Protein AF-A0A1C7PB74-F1 (afdb_monomer)

Mean predicted aligned error: 9.11 Å

Sequence (75 aa):
MFRRISQYITEIKSELKKCSWPWESDPKVRGFRKYRELSGSTIVVLIAMVLLGAYVSLFDLILAAIVNGTITGLS

Radius of gyration: 25.11 Å; Cα contacts (8 Å, |Δi|>4): 13; chains: 1; bounding box: 54×27×67 Å

Secondary structure (DSSP, 8-state):
-HHHHHHHHHHHHHHHTTS--TTTT-TT--SGGGGHHHHHHHHHHHHHHHHHHHHHHHHHHHHHHHHHHHHHHT-

Foldseek 3Di:
DVVVVVVVVVVVVVVVVVDPDQLNPDPPDDDPVSCVRVVVVVVVVVVVVVVVVVVVVVVVVVVVVVVVCVVVVVD

Structure (mmCIF, N/CA/C/O backbone):
data_AF-A0A1C7PB74-F1
#
_entry.id   AF-A0A1C7PB74-F1
#
loop_
_atom_site.group_PDB
_atom_site.id
_atom_site.type_symbol
_atom_site.label_atom_id
_atom_site.label_alt_id
_atom_site.label_comp_id
_atom_site.label_asym_id
_atom_site.label_entity_id
_atom_site.label_seq_id
_atom_site.pdbx_PDB_ins_code
_atom_site.Cartn_x
_atom_site.Cartn_y
_atom_site.Cartn_z
_atom_site.occupancy
_atom_site.B_iso_or_equiv
_atom_site.auth_seq_id
_atom_site.auth_comp_id
_atom_site.auth_asym_id
_atom_site.auth_atom_id
_atom_site.pdbx_PDB_model_num
ATOM 1 N N . MET A 1 1 ? 3.224 12.983 34.986 1.00 65.44 1 MET A N 1
ATOM 2 C CA . MET A 1 1 ? 3.209 12.860 33.507 1.00 65.44 1 MET A CA 1
ATOM 3 C C . MET A 1 1 ? 2.447 11.626 33.021 1.00 65.44 1 MET A C 1
ATOM 5 O O . MET A 1 1 ? 1.479 11.802 32.293 1.00 65.44 1 MET A O 1
ATOM 9 N N . PHE A 1 2 ? 2.781 10.413 33.486 1.00 75.56 2 PHE A N 1
ATOM 10 C CA . PHE A 1 2 ? 2.118 9.153 33.087 1.00 75.56 2 PHE A CA 1
ATOM 11 C C . PHE A 1 2 ? 0.581 9.146 33.177 1.00 75.56 2 PHE A C 1
ATOM 13 O O . PHE A 1 2 ? -0.088 8.646 32.278 1.00 75.56 2 PHE A O 1
ATOM 20 N N . ARG A 1 3 ? 0.004 9.758 34.219 1.00 82.12 3 ARG A N 1
ATOM 21 C CA . ARG A 1 3 ? -1.456 9.806 34.417 1.00 82.12 3 ARG A CA 1
ATOM 22 C C . ARG A 1 3 ? -2.201 10.576 33.315 1.00 82.12 3 ARG A C 1
ATOM 24 O O . ARG A 1 3 ? -3.263 10.137 32.897 1.00 82.12 3 ARG A O 1
ATOM 31 N N . ARG A 1 4 ? -1.618 11.667 32.798 1.00 84.38 4 ARG A N 1
ATOM 32 C CA . ARG A 1 4 ? -2.205 12.454 31.694 1.00 84.38 4 ARG A CA 1
ATOM 33 C C . ARG A 1 4 ? -2.144 11.699 30.366 1.00 84.38 4 ARG A C 1
ATOM 35 O O . ARG A 1 4 ? -3.113 11.697 29.623 1.00 84.38 4 ARG A O 1
ATOM 42 N N . ILE A 1 5 ? -1.033 11.007 30.106 1.00 88.81 5 ILE A N 1
ATOM 43 C CA . ILE A 1 5 ? -0.868 10.163 28.911 1.00 88.81 5 ILE A CA 1
ATOM 44 C C . ILE A 1 5 ? -1.881 9.011 28.929 1.00 88.81 5 ILE A C 1
ATOM 46 O O . ILE A 1 5 ? -2.524 8.733 27.923 1.00 88.81 5 ILE A O 1
ATOM 50 N N . SER A 1 6 ? -2.076 8.371 30.085 1.00 87.31 6 SER A N 1
ATOM 51 C CA . SER A 1 6 ? -3.063 7.298 30.236 1.00 87.31 6 SER A CA 1
ATOM 52 C C . SER A 1 6 ? -4.501 7.782 30.007 1.00 87.31 6 SER A C 1
ATOM 54 O O . SER A 1 6 ? -5.261 7.099 29.319 1.00 87.31 6 SER A O 1
ATOM 56 N N . GLN A 1 7 ? -4.863 8.964 30.517 1.00 91.06 7 GLN A N 1
ATOM 57 C CA . GLN A 1 7 ? -6.171 9.581 30.258 1.00 91.06 7 GLN A CA 1
ATOM 58 C C . GLN A 1 7 ? -6.366 9.875 28.767 1.00 91.06 7 GLN A C 1
ATOM 60 O O . GLN A 1 7 ? -7.361 9.448 28.190 1.00 91.06 7 GLN A O 1
ATOM 65 N N . TYR A 1 8 ? -5.367 10.473 28.119 1.00 89.44 8 TYR A N 1
ATOM 66 C CA . TYR A 1 8 ? -5.412 10.789 26.692 1.00 89.44 8 TYR A CA 1
ATOM 67 C C . TYR A 1 8 ? -5.542 9.541 25.799 1.00 89.44 8 TYR A C 1
ATOM 69 O O . TYR A 1 8 ? -6.363 9.501 24.888 1.00 89.44 8 TYR A O 1
ATOM 77 N N . ILE A 1 9 ? -4.800 8.465 26.091 1.00 92.31 9 ILE A N 1
ATOM 78 C CA . ILE A 1 9 ? -4.941 7.184 25.372 1.00 92.31 9 ILE A CA 1
ATOM 79 C C . ILE A 1 9 ? -6.341 6.586 25.577 1.00 92.31 9 ILE A C 1
ATOM 81 O O . ILE A 1 9 ? -6.885 5.952 24.673 1.00 92.31 9 ILE A O 1
ATOM 85 N N . THR A 1 10 ? -6.926 6.766 26.762 1.00 92.00 10 THR A N 1
ATOM 86 C CA . THR A 1 10 ? -8.277 6.274 27.067 1.00 92.00 10 THR A CA 1
ATOM 87 C C . THR A 1 10 ? -9.330 7.034 26.263 1.00 92.00 10 THR A C 1
ATOM 89 O O . THR A 1 10 ? -10.214 6.407 25.681 1.00 92.00 10 THR A O 1
ATOM 92 N N . GLU A 1 11 ? -9.191 8.355 26.150 1.00 93.00 11 GLU A N 1
ATOM 93 C CA . GLU A 1 11 ? -10.036 9.191 25.292 1.00 93.00 11 GLU A CA 1
ATOM 94 C C . GLU A 1 11 ? -9.898 8.793 23.819 1.00 93.00 11 GLU A C 1
ATOM 96 O O . GLU A 1 11 ? -10.905 8.502 23.175 1.00 93.00 11 GLU A O 1
ATOM 101 N N . ILE A 1 12 ? -8.670 8.643 23.309 1.00 93.50 12 ILE A N 1
ATOM 102 C CA . ILE A 1 12 ? -8.413 8.187 21.933 1.00 93.50 12 ILE A CA 1
ATOM 103 C C . ILE A 1 12 ? -9.092 6.844 21.663 1.00 93.50 12 ILE A C 1
ATOM 105 O O . ILE A 1 12 ? -9.771 6.687 20.652 1.00 93.50 12 ILE A O 1
ATOM 109 N N . LYS A 1 13 ? -8.954 5.870 22.569 1.00 89.12 13 LYS A N 1
ATOM 110 C CA . LYS A 1 13 ? -9.621 4.568 22.427 1.00 89.12 13 LYS A CA 1
ATOM 111 C C . LYS A 1 13 ? -11.142 4.702 22.410 1.00 89.12 13 LYS A C 1
ATOM 113 O O . LYS A 1 13 ? -11.802 3.967 21.677 1.00 89.12 13 LYS A O 1
ATOM 118 N N . SER A 1 14 ? -11.694 5.611 23.212 1.00 89.75 14 SER A N 1
ATOM 119 C CA . SER A 1 14 ? -13.136 5.854 23.254 1.00 89.75 14 SER A CA 1
ATOM 120 C C . SER A 1 14 ? -13.659 6.470 21.953 1.00 89.75 14 SER A C 1
ATOM 122 O O . SER A 1 14 ? -14.720 6.063 21.488 1.00 89.75 14 SER A O 1
ATOM 124 N N . GLU A 1 15 ? -12.894 7.364 21.322 1.00 90.88 15 GLU A N 1
ATOM 125 C CA . GLU A 1 15 ? -13.230 7.958 20.023 1.00 90.88 15 GLU A CA 1
ATOM 126 C C . GLU A 1 15 ? -13.037 6.968 18.868 1.00 90.88 15 GLU A C 1
ATOM 128 O O . GLU A 1 15 ? -13.921 6.828 18.026 1.00 90.88 15 GLU A O 1
ATOM 133 N N . LEU A 1 16 ? -11.950 6.184 18.867 1.00 88.62 16 LEU A N 1
ATOM 134 C CA . LEU A 1 16 ? -11.709 5.137 17.860 1.00 88.62 16 LEU A CA 1
ATOM 135 C C . LEU A 1 16 ? -12.830 4.094 17.802 1.00 88.62 16 LEU A C 1
ATOM 137 O O . LEU A 1 16 ? -13.074 3.506 16.750 1.00 88.62 16 LEU A O 1
ATOM 141 N N . LYS A 1 17 ? -13.509 3.852 18.928 1.00 83.69 17 LYS A N 1
ATOM 142 C CA . LYS A 1 17 ? -14.648 2.932 19.001 1.00 83.69 17 LYS A CA 1
ATOM 143 C C . LYS A 1 17 ? -15.905 3.491 18.321 1.00 83.69 17 LYS A C 1
ATOM 145 O O . LYS A 1 17 ? -16.789 2.717 17.971 1.00 83.69 17 LYS A O 1
ATOM 150 N N . LYS A 1 18 ? -16.002 4.814 18.149 1.00 85.12 18 LYS A N 1
ATOM 151 C CA . LYS A 1 18 ? -17.114 5.470 17.442 1.00 85.12 18 LYS A CA 1
ATOM 152 C C . LYS A 1 18 ? -16.918 5.471 15.926 1.00 85.12 18 LYS A C 1
ATOM 154 O O . LYS A 1 18 ? -17.882 5.669 15.192 1.00 85.12 18 LYS A O 1
ATOM 159 N N . CYS A 1 19 ? -15.691 5.271 15.448 1.00 83.56 19 CYS A N 1
ATOM 160 C CA . CYS A 1 19 ? -15.412 5.174 14.022 1.00 83.56 19 CYS A CA 1
ATOM 161 C C . CYS A 1 19 ? -16.125 3.959 13.414 1.00 83.56 19 CYS A C 1
ATOM 163 O O . CYS A 1 19 ? -16.103 2.862 13.968 1.00 83.56 19 CYS A O 1
ATOM 165 N N . SER A 1 20 ? -16.734 4.152 12.245 1.00 78.75 20 SER A N 1
ATOM 166 C 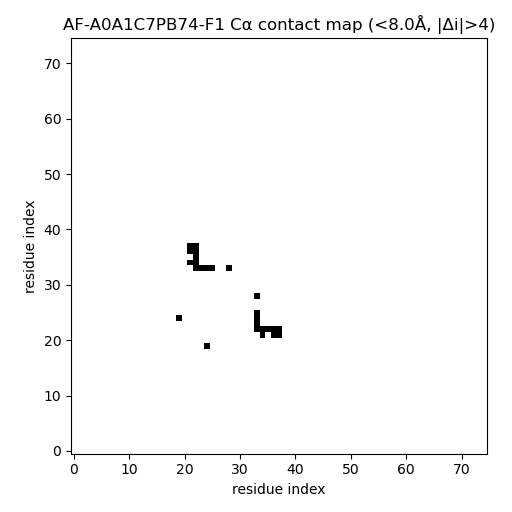CA . SER A 1 20 ? -17.314 3.059 11.463 1.00 78.75 20 SER A CA 1
ATOM 167 C C . SER A 1 20 ? -16.207 2.380 10.667 1.00 78.75 20 SER A C 1
ATOM 169 O O . SER A 1 20 ? -15.858 2.821 9.573 1.00 78.75 20 SER A O 1
ATOM 171 N N . TRP A 1 21 ? -15.597 1.347 11.244 1.00 83.25 21 TRP A N 1
ATOM 172 C CA . TRP A 1 21 ? -14.526 0.633 10.565 1.00 83.25 21 TRP A CA 1
ATOM 173 C C . TRP A 1 21 ? -15.072 -0.212 9.405 1.00 83.25 21 TRP A C 1
ATOM 175 O O . TRP A 1 21 ? -16.087 -0.885 9.570 1.00 83.25 21 TRP A O 1
ATOM 185 N N . PRO A 1 22 ? -14.376 -0.267 8.259 1.00 73.44 22 PRO A N 1
ATOM 186 C CA . PRO A 1 22 ? -14.802 -1.004 7.059 1.00 73.44 22 PRO A CA 1
ATOM 187 C C . PRO A 1 22 ? -14.784 -2.532 7.215 1.00 73.44 22 PRO A C 1
ATOM 189 O O . PRO A 1 22 ? -15.135 -3.259 6.296 1.00 73.44 22 PRO A O 1
ATOM 192 N N . TRP A 1 23 ? -14.335 -3.046 8.361 1.00 75.12 23 TRP A N 1
ATOM 193 C CA . TRP A 1 23 ? -14.560 -4.437 8.737 1.00 75.12 23 TRP A CA 1
ATOM 194 C C . TRP A 1 23 ? -15.820 -4.579 9.600 1.00 75.12 23 TRP A C 1
ATOM 196 O O . TRP A 1 23 ? -16.445 -5.622 9.599 1.00 75.12 23 TRP A O 1
ATOM 206 N N . GLU A 1 24 ? -16.254 -3.571 10.354 1.00 69.06 24 GLU A N 1
ATOM 207 C CA . GLU A 1 24 ? -17.420 -3.652 11.250 1.00 69.06 24 GLU A CA 1
ATOM 208 C C . GLU A 1 24 ? -18.783 -3.747 10.536 1.00 69.06 24 GLU A C 1
ATOM 210 O O . GLU A 1 24 ? -19.795 -3.911 11.215 1.00 69.06 24 GLU A O 1
ATOM 215 N N . SER A 1 25 ? -18.812 -3.673 9.202 1.00 62.31 25 SER A N 1
ATOM 216 C CA . SER A 1 25 ? -20.000 -3.461 8.366 1.00 62.31 25 SER A CA 1
ATOM 217 C C . SER A 1 25 ? -21.091 -4.530 8.507 1.00 62.31 25 SER A C 1
ATOM 219 O O . SER A 1 25 ? -22.258 -4.227 8.264 1.00 62.31 25 SER A O 1
ATOM 221 N N . ASP A 1 26 ? -20.757 -5.755 8.930 1.00 67.94 26 ASP A N 1
ATOM 222 C CA . ASP A 1 26 ? -21.690 -6.881 8.852 1.00 67.94 26 ASP A CA 1
ATOM 223 C C . ASP A 1 26 ? -21.796 -7.688 10.172 1.00 67.94 26 ASP A C 1
ATOM 225 O O . ASP A 1 26 ? -21.000 -8.599 10.428 1.00 67.94 26 ASP A O 1
ATOM 229 N N . PRO A 1 27 ? -22.796 -7.411 11.041 1.00 66.25 27 PRO A N 1
ATOM 230 C CA . PRO A 1 27 ? -22.949 -8.076 12.344 1.00 66.25 27 PRO A CA 1
ATOM 231 C C . PRO A 1 27 ? -23.316 -9.566 12.239 1.00 66.25 27 PRO A C 1
ATOM 233 O O . PRO A 1 27 ? -23.219 -10.308 13.221 1.00 66.25 27 PRO A O 1
ATOM 236 N N . LYS A 1 28 ? -23.724 -10.027 11.050 1.00 67.62 28 LYS A N 1
ATOM 237 C CA . LYS A 1 28 ? -24.032 -11.436 10.762 1.00 67.62 28 LYS A CA 1
ATOM 238 C C . LYS A 1 28 ? -22.797 -12.247 10.369 1.00 67.62 28 LYS A C 1
ATOM 240 O O . LYS A 1 28 ? -22.834 -13.476 10.421 1.00 67.62 28 LYS A O 1
ATOM 245 N N . VAL A 1 29 ? -21.702 -11.590 9.989 1.00 63.34 29 VAL A N 1
ATOM 246 C CA . VAL A 1 29 ? -20.540 -12.245 9.389 1.00 63.34 29 VAL A CA 1
ATOM 247 C C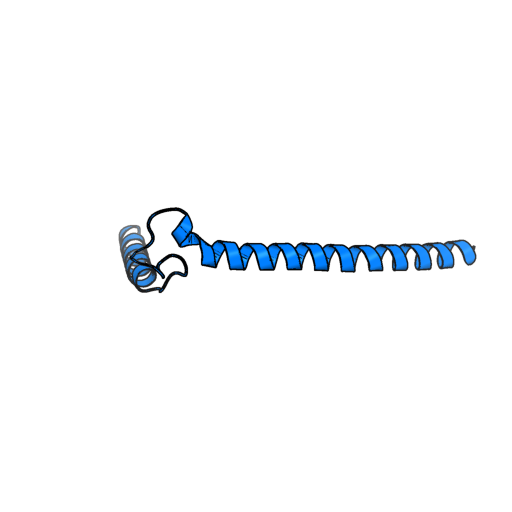 . VAL A 1 29 ? -19.410 -12.308 10.414 1.00 63.34 29 VAL A C 1
ATOM 249 O O . VAL A 1 29 ? -18.766 -11.315 10.740 1.00 63.34 29 VAL A O 1
ATOM 252 N N . ARG A 1 30 ? -19.165 -13.504 10.956 1.00 62.50 30 ARG A N 1
ATOM 253 C CA . ARG A 1 30 ? -18.073 -13.756 11.909 1.00 62.50 30 ARG A CA 1
ATOM 254 C C . ARG A 1 30 ? -16.814 -14.239 11.174 1.00 62.50 30 ARG A C 1
ATOM 256 O O . ARG A 1 30 ? -16.905 -14.984 10.200 1.00 62.50 30 ARG A O 1
ATOM 263 N N . GLY A 1 31 ? -15.637 -13.846 11.665 1.00 71.81 31 GLY A N 1
ATOM 264 C CA . GLY A 1 31 ? -14.334 -14.327 11.179 1.00 71.81 31 GLY A CA 1
ATOM 265 C C . GLY A 1 31 ? -13.784 -13.590 9.950 1.00 71.81 31 GLY A C 1
ATOM 266 O O . GLY A 1 31 ? -14.127 -12.440 9.694 1.00 71.81 31 GLY A O 1
ATOM 267 N N . PHE A 1 32 ? -12.917 -14.255 9.177 1.00 66.56 32 PHE A N 1
ATOM 268 C CA . PHE A 1 32 ? -12.141 -13.655 8.075 1.00 66.56 32 PHE A CA 1
ATOM 269 C C . PHE A 1 32 ? -12.976 -13.012 6.955 1.00 66.56 32 PHE A C 1
ATOM 271 O O . PHE A 1 32 ? -12.498 -12.103 6.281 1.00 66.56 32 PHE A O 1
ATOM 278 N N . ARG A 1 33 ? -14.243 -13.418 6.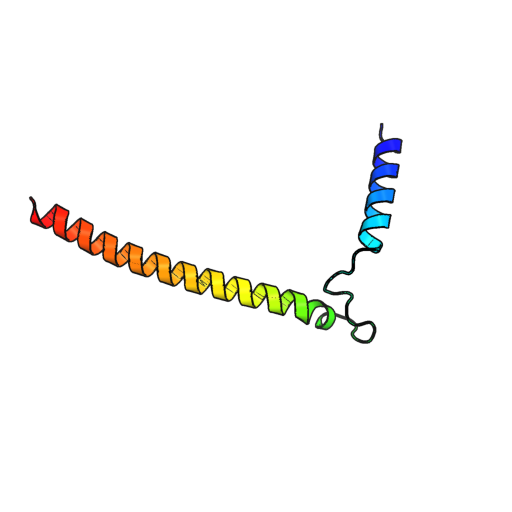780 1.00 69.62 33 ARG A N 1
ATOM 279 C CA . ARG A 1 33 ? -15.165 -12.806 5.800 1.00 69.62 33 ARG A CA 1
ATOM 280 C C . ARG A 1 33 ? -15.506 -11.343 6.128 1.00 69.62 33 ARG A C 1
ATOM 282 O O . ARG A 1 33 ? -15.912 -10.621 5.225 1.00 69.62 33 ARG A O 1
ATOM 289 N N . LYS A 1 34 ? -15.273 -10.901 7.372 1.00 74.75 34 LYS A N 1
ATOM 290 C CA . LYS A 1 34 ? -15.418 -9.515 7.843 1.00 74.75 34 LYS A CA 1
ATOM 291 C C . LYS A 1 34 ? -14.459 -8.542 7.130 1.00 74.75 34 LYS A C 1
ATOM 293 O O . LYS A 1 34 ? -14.784 -7.384 6.923 1.00 74.75 34 LYS A O 1
ATOM 298 N N . TYR A 1 35 ? -13.298 -9.021 6.679 1.00 77.62 35 TYR A N 1
ATOM 299 C CA . TYR A 1 35 ? -12.293 -8.204 5.985 1.00 77.62 35 TYR A CA 1
ATOM 300 C C . TYR A 1 35 ? -12.457 -8.202 4.460 1.00 77.62 35 TYR A C 1
ATOM 302 O O . TYR A 1 35 ? -11.537 -7.807 3.745 1.00 77.62 35 TYR A O 1
ATOM 310 N N . ARG A 1 36 ? -13.591 -8.672 3.924 1.00 76.12 36 ARG A N 1
ATOM 311 C CA . ARG A 1 36 ? -13.778 -8.810 2.472 1.00 76.12 36 ARG A CA 1
ATOM 312 C C . ARG A 1 36 ? -13.747 -7.464 1.743 1.00 76.12 36 ARG A C 1
ATOM 314 O O . ARG A 1 36 ? -13.148 -7.375 0.680 1.00 76.12 36 ARG A O 1
ATOM 321 N N . GLU A 1 37 ? -14.331 -6.419 2.323 1.00 75.75 37 GLU A N 1
ATOM 322 C CA . GLU A 1 37 ? -14.307 -5.068 1.737 1.00 75.75 37 GLU A CA 1
ATOM 323 C C . GLU A 1 37 ? -12.907 -4.446 1.802 1.00 75.75 37 GLU A C 1
ATOM 325 O O . GLU A 1 37 ? -12.431 -3.844 0.836 1.00 75.75 37 GLU A O 1
ATOM 330 N N . LEU A 1 38 ? -12.210 -4.675 2.919 1.00 80.88 38 LEU A N 1
ATOM 331 C CA . LEU A 1 38 ? -10.839 -4.214 3.117 1.00 80.88 38 LEU A CA 1
ATOM 332 C C . LEU A 1 38 ? -9.874 -4.899 2.139 1.00 80.88 38 LEU A C 1
ATOM 334 O O . LEU A 1 38 ? -9.102 -4.238 1.455 1.00 80.88 38 LEU A O 1
ATOM 338 N N . SER A 1 39 ? -9.953 -6.227 2.038 1.00 82.19 39 SER A N 1
ATOM 339 C CA . SER A 1 39 ? -9.137 -7.014 1.108 1.00 82.19 39 SER A CA 1
ATOM 340 C C . SER A 1 39 ? -9.475 -6.708 -0.348 1.00 82.19 39 SER A C 1
ATOM 342 O O . SER A 1 39 ? -8.554 -6.578 -1.146 1.00 82.19 39 SER A O 1
ATOM 344 N N . GLY A 1 40 ? -10.752 -6.504 -0.688 1.00 84.12 40 GLY A N 1
ATOM 345 C CA . GLY A 1 40 ? -11.168 -6.051 -2.016 1.00 84.12 40 GLY A CA 1
ATOM 346 C C . GLY A 1 40 ? -10.511 -4.726 -2.405 1.00 84.12 40 GLY A C 1
ATOM 347 O O . GLY A 1 40 ? -9.907 -4.635 -3.471 1.00 84.12 40 GLY A O 1
ATOM 348 N N . SER A 1 41 ? -10.538 -3.734 -1.509 1.00 86.38 41 SER A N 1
ATOM 349 C CA . SER A 1 41 ? -9.878 -2.439 -1.732 1.00 86.38 41 SER A CA 1
ATOM 350 C C . SER A 1 41 ? -8.359 -2.582 -1.882 1.00 86.38 41 SER A C 1
A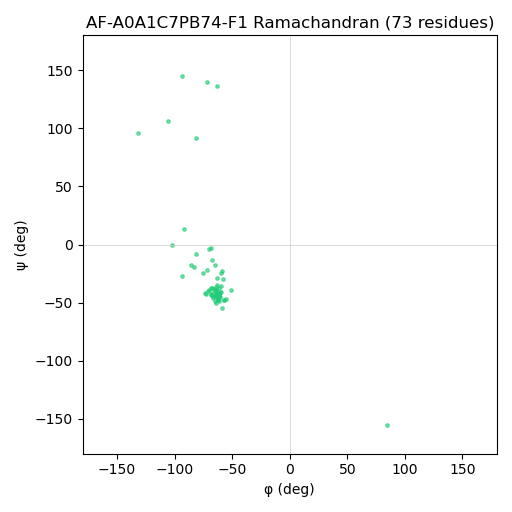TOM 352 O O . SER A 1 41 ? -7.778 -2.049 -2.825 1.00 86.38 41 SER A O 1
ATOM 354 N N . THR A 1 42 ? -7.706 -3.353 -1.009 1.00 91.31 42 THR A N 1
ATOM 355 C CA . THR A 1 42 ? -6.252 -3.569 -1.074 1.00 91.31 42 THR A CA 1
ATOM 356 C C . THR A 1 42 ? -5.827 -4.285 -2.356 1.00 91.31 42 THR A C 1
ATOM 358 O O . THR A 1 42 ? -4.834 -3.899 -2.964 1.00 91.31 42 THR A O 1
ATOM 361 N N . ILE A 1 43 ? -6.572 -5.301 -2.802 1.00 94.69 43 ILE A N 1
ATOM 362 C CA . ILE A 1 43 ? -6.253 -6.052 -4.026 1.00 94.69 43 ILE A CA 1
ATOM 363 C C . ILE A 1 43 ? -6.314 -5.140 -5.252 1.00 94.69 43 ILE A C 1
ATOM 365 O O . ILE A 1 43 ? -5.414 -5.185 -6.087 1.00 94.69 43 ILE A O 1
ATOM 369 N N . VAL A 1 44 ? -7.330 -4.279 -5.345 1.00 94.50 44 VAL A N 1
ATOM 370 C CA . VAL A 1 44 ? -7.440 -3.314 -6.450 1.00 94.50 44 VAL A CA 1
ATOM 371 C C . VAL A 1 44 ? -6.238 -2.369 -6.466 1.00 94.50 44 VAL A C 1
ATOM 373 O O . VAL A 1 44 ? -5.637 -2.162 -7.520 1.00 94.50 44 VAL A O 1
ATOM 376 N N . VAL A 1 45 ? -5.841 -1.847 -5.302 1.00 96.44 45 VAL A N 1
ATOM 377 C CA . VAL A 1 45 ? -4.665 -0.971 -5.181 1.00 96.44 45 VAL A CA 1
ATOM 378 C C . VAL A 1 45 ? -3.381 -1.699 -5.589 1.00 96.44 45 VAL A C 1
ATOM 380 O O . VAL A 1 45 ? -2.575 -1.137 -6.326 1.00 96.44 45 VAL A O 1
ATOM 383 N N . LEU A 1 46 ? -3.206 -2.959 -5.183 1.00 96.69 46 LEU A N 1
ATOM 384 C CA . LEU A 1 46 ? -2.046 -3.763 -5.576 1.00 96.69 46 LEU A CA 1
ATOM 385 C C . LEU A 1 46 ? -1.981 -3.981 -7.090 1.00 96.69 46 LEU A C 1
ATOM 387 O O . LEU A 1 46 ? -0.920 -3.811 -7.685 1.00 96.69 46 LEU A O 1
ATOM 391 N N . ILE A 1 47 ? -3.108 -4.307 -7.728 1.00 97.12 47 ILE A N 1
ATOM 392 C CA . ILE A 1 47 ? -3.170 -4.468 -9.186 1.00 97.12 47 ILE A CA 1
ATOM 393 C C . ILE A 1 47 ? -2.814 -3.148 -9.879 1.00 97.12 47 ILE A C 1
ATOM 395 O O . ILE A 1 47 ? -2.014 -3.145 -10.813 1.00 97.12 47 ILE A O 1
ATOM 399 N N . ALA A 1 48 ? -3.345 -2.022 -9.396 1.00 97.12 48 ALA A N 1
ATOM 400 C CA . ALA A 1 48 ? -3.029 -0.705 -9.942 1.00 97.12 48 ALA A CA 1
ATOM 401 C C . ALA A 1 48 ? -1.533 -0.366 -9.814 1.00 97.12 48 ALA A C 1
ATOM 403 O O . ALA A 1 48 ? -0.938 0.113 -10.776 1.00 97.12 48 ALA A O 1
ATOM 404 N N . MET A 1 49 ? -0.907 -0.664 -8.670 1.00 97.50 49 MET A N 1
ATOM 405 C CA . MET A 1 49 ? 0.533 -0.464 -8.461 1.00 97.50 49 MET A CA 1
ATOM 406 C C . MET A 1 49 ? 1.375 -1.295 -9.432 1.00 97.50 49 MET A C 1
ATOM 408 O O . MET A 1 49 ? 2.333 -0.780 -10.005 1.00 97.50 49 MET A O 1
ATOM 412 N N . VAL A 1 50 ? 1.007 -2.561 -9.652 1.00 97.81 50 VAL A N 1
ATOM 413 C CA . VAL A 1 50 ? 1.721 -3.447 -10.583 1.00 97.81 50 VAL A CA 1
ATOM 414 C C . VAL A 1 50 ? 1.570 -2.969 -12.026 1.00 97.81 50 VAL A C 1
ATOM 416 O O . VAL A 1 50 ? 2.566 -2.881 -12.741 1.00 97.81 50 VAL A O 1
ATOM 419 N N . LEU A 1 51 ? 0.354 -2.618 -12.455 1.00 97.44 51 LEU A N 1
ATOM 420 C CA . LEU A 1 51 ? 0.107 -2.113 -13.810 1.00 97.44 51 LEU A CA 1
ATOM 421 C C . LEU A 1 51 ? 0.839 -0.793 -14.067 1.00 97.44 51 LEU A C 1
ATOM 423 O O . LEU A 1 51 ? 1.444 -0.624 -15.124 1.00 97.44 51 LEU A O 1
ATOM 427 N N . LEU A 1 52 ? 0.827 0.119 -13.091 1.00 97.25 52 LEU A N 1
ATOM 428 C CA . LEU A 1 52 ? 1.559 1.377 -13.184 1.00 97.25 52 LEU A CA 1
ATOM 429 C C . LEU A 1 52 ? 3.071 1.134 -13.251 1.00 97.25 52 LEU A C 1
ATOM 431 O O . LEU A 1 52 ? 3.741 1.722 -14.094 1.00 97.25 52 LEU A O 1
ATOM 435 N N . GLY A 1 53 ? 3.605 0.241 -12.414 1.00 97.69 53 GLY A N 1
ATOM 436 C CA . GLY A 1 53 ? 5.022 -0.122 -12.439 1.00 97.69 53 GLY A CA 1
ATOM 437 C C . GLY A 1 53 ? 5.448 -0.736 -13.774 1.00 97.69 53 GLY A C 1
ATOM 438 O O . GLY A 1 53 ? 6.482 -0.360 -14.321 1.00 97.69 53 GLY A O 1
ATOM 439 N N . ALA A 1 54 ? 4.626 -1.623 -14.339 1.00 97.25 54 ALA A N 1
ATOM 440 C CA . ALA A 1 54 ? 4.870 -2.209 -15.653 1.00 97.25 54 ALA A CA 1
ATOM 441 C C . ALA A 1 54 ? 4.855 -1.152 -16.768 1.00 97.25 54 ALA A C 1
ATOM 443 O O . ALA A 1 54 ? 5.732 -1.160 -17.630 1.00 97.25 54 ALA A O 1
ATOM 444 N N . TYR A 1 55 ? 3.894 -0.222 -16.732 1.00 97.19 55 TYR A N 1
ATOM 445 C CA . TYR A 1 55 ? 3.832 0.896 -17.672 1.00 97.19 55 TYR A CA 1
ATOM 446 C C . TYR A 1 55 ? 5.100 1.750 -17.592 1.00 97.19 55 TYR A C 1
ATOM 448 O O . TYR A 1 55 ? 5.784 1.915 -18.597 1.00 97.19 55 TYR A O 1
ATOM 456 N N . VAL A 1 56 ? 5.458 2.231 -16.399 1.00 97.50 56 VAL A N 1
ATOM 457 C CA . VAL A 1 56 ? 6.649 3.072 -16.197 1.00 97.50 56 VAL A CA 1
ATOM 458 C C . VAL A 1 56 ? 7.911 2.350 -16.677 1.00 97.50 56 VAL A C 1
ATOM 460 O O . VAL A 1 56 ? 8.648 2.894 -17.493 1.00 97.50 56 VAL A O 1
ATOM 463 N N . SER A 1 57 ? 8.097 1.084 -16.289 1.00 97.06 57 SER A N 1
ATOM 464 C CA . SER A 1 57 ? 9.255 0.289 -16.709 1.00 97.06 57 SER A CA 1
ATOM 465 C C . SER A 1 57 ? 9.357 0.124 -18.228 1.00 97.06 57 SER A C 1
ATOM 467 O O . SER A 1 57 ? 10.467 0.085 -18.754 1.00 97.06 57 SER A O 1
ATOM 469 N N . LEU A 1 58 ? 8.238 0.002 -18.946 1.00 97.00 58 LEU A N 1
ATOM 470 C CA . LEU A 1 58 ? 8.251 -0.138 -20.401 1.00 97.00 58 LEU A CA 1
ATOM 471 C C . LEU A 1 58 ? 8.726 1.151 -21.080 1.00 97.00 58 LEU A C 1
ATOM 473 O O . LEU A 1 58 ? 9.551 1.100 -21.992 1.00 97.00 58 LEU A O 1
ATOM 477 N N . PHE A 1 59 ? 8.242 2.304 -20.619 1.00 95.88 59 PHE A N 1
ATOM 478 C CA . PHE A 1 59 ? 8.679 3.594 -21.150 1.00 95.88 59 PHE A CA 1
ATOM 479 C C . PHE A 1 59 ? 10.134 3.899 -20.801 1.00 95.88 59 PHE A C 1
ATOM 481 O O . PHE A 1 59 ? 10.857 4.399 -21.662 1.00 95.88 59 PHE A O 1
ATOM 488 N N . ASP A 1 60 ? 10.589 3.525 -19.606 1.00 95.50 60 ASP A N 1
ATOM 489 C CA . ASP A 1 60 ? 11.991 3.658 -19.208 1.00 95.50 60 ASP A CA 1
ATOM 490 C C . ASP A 1 60 ? 12.919 2.858 -20.135 1.00 95.50 60 ASP A C 1
ATOM 492 O O . ASP A 1 60 ? 13.962 3.363 -20.547 1.00 95.50 60 ASP A O 1
AT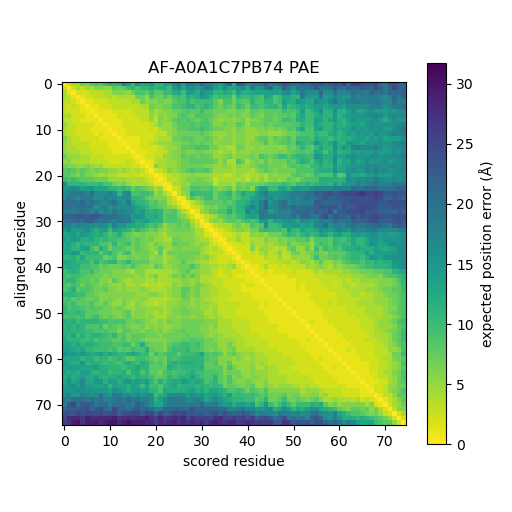OM 496 N N . LEU A 1 61 ? 12.527 1.643 -20.541 1.00 94.25 61 LEU A N 1
ATOM 497 C CA . LEU A 1 61 ? 13.296 0.832 -21.493 1.00 94.25 61 LEU A CA 1
ATOM 498 C C . LEU A 1 61 ? 13.336 1.451 -22.894 1.00 94.25 61 LEU A C 1
ATOM 500 O O . LEU A 1 61 ? 14.389 1.457 -23.531 1.00 94.25 61 LEU A O 1
ATOM 504 N N . ILE A 1 62 ? 12.209 1.984 -23.374 1.00 95.19 62 ILE A N 1
ATOM 505 C CA . ILE A 1 62 ? 12.145 2.671 -24.673 1.00 95.19 62 ILE A CA 1
ATOM 506 C C . ILE A 1 62 ? 13.045 3.907 -24.654 1.00 95.19 62 ILE A C 1
ATOM 508 O O . ILE A 1 62 ? 13.848 4.101 -25.565 1.00 95.19 62 ILE A O 1
ATOM 512 N N . LEU A 1 63 ? 12.949 4.7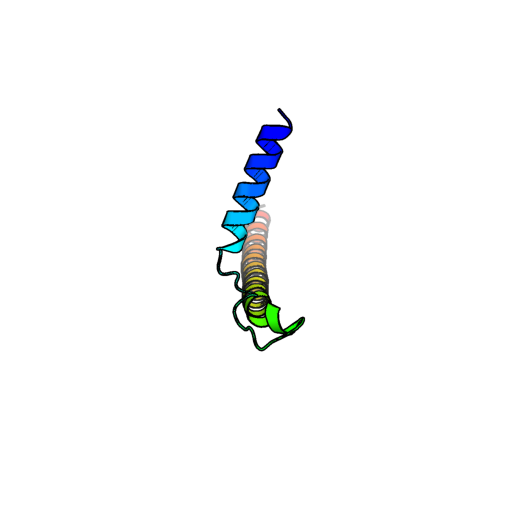24 -23.605 1.00 94.12 63 LEU A N 1
ATOM 513 C CA . LEU A 1 63 ? 13.795 5.901 -23.426 1.00 94.12 63 LEU A CA 1
ATOM 514 C C . LEU A 1 63 ? 15.270 5.519 -23.334 1.00 94.12 63 LEU A C 1
ATOM 516 O O . LEU A 1 63 ? 16.086 6.124 -24.022 1.00 94.12 63 LEU A O 1
ATOM 520 N N . ALA A 1 64 ? 15.618 4.493 -22.556 1.00 93.62 64 ALA A N 1
ATOM 521 C CA . ALA A 1 64 ? 16.989 4.005 -22.454 1.00 93.62 64 ALA A CA 1
ATOM 522 C C . ALA A 1 64 ? 17.528 3.527 -23.811 1.00 93.62 64 ALA A C 1
ATOM 524 O O . ALA A 1 64 ? 18.672 3.821 -24.153 1.00 93.62 64 ALA A O 1
ATOM 525 N N . ALA A 1 65 ? 16.711 2.839 -24.612 1.00 91.06 65 ALA A N 1
ATOM 526 C CA . ALA A 1 65 ? 17.090 2.413 -25.955 1.00 91.06 65 ALA A CA 1
ATOM 527 C C . ALA A 1 65 ?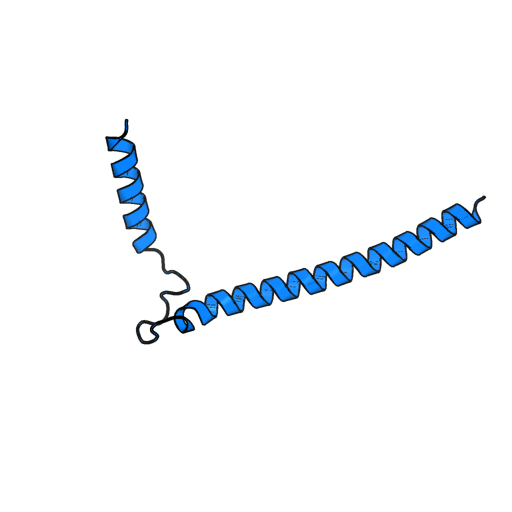 17.315 3.606 -26.897 1.00 91.06 65 ALA A C 1
ATOM 529 O O . ALA A 1 65 ? 18.315 3.636 -27.613 1.00 91.06 65 ALA A O 1
ATOM 530 N N . ILE A 1 66 ? 16.429 4.607 -26.865 1.00 93.31 66 ILE A N 1
ATOM 531 C CA . ILE A 1 66 ? 16.560 5.825 -27.677 1.00 93.31 66 ILE A CA 1
ATOM 532 C C . ILE A 1 66 ? 17.811 6.603 -27.272 1.00 93.31 66 ILE A C 1
ATOM 534 O O . ILE A 1 66 ? 18.610 6.950 -28.133 1.00 93.31 66 ILE A O 1
ATOM 538 N N . VAL A 1 67 ? 18.002 6.853 -25.977 1.00 93.31 67 VAL A N 1
ATOM 539 C CA . VAL A 1 67 ? 19.139 7.621 -25.451 1.00 93.31 67 VAL A CA 1
ATOM 540 C C . VAL A 1 67 ? 20.460 6.911 -25.733 1.00 93.31 67 VAL A C 1
ATOM 542 O O . VAL A 1 67 ? 21.406 7.542 -26.193 1.00 93.31 67 VAL A O 1
ATOM 545 N N . ASN A 1 68 ? 20.537 5.596 -25.528 1.00 89.62 68 ASN A N 1
ATOM 546 C CA . ASN A 1 68 ? 21.743 4.849 -25.876 1.00 89.62 68 ASN A CA 1
ATOM 547 C C . ASN A 1 68 ? 21.998 4.870 -27.385 1.00 89.62 68 ASN A C 1
ATOM 549 O O . ASN A 1 68 ? 23.141 5.051 -27.796 1.00 89.62 68 ASN A O 1
ATOM 553 N N . GLY A 1 69 ? 20.957 4.731 -28.209 1.00 87.19 69 GLY A N 1
ATOM 554 C CA . GLY A 1 69 ? 21.078 4.797 -29.665 1.00 87.19 69 GLY A CA 1
ATOM 555 C C . GLY A 1 69 ? 21.530 6.169 -30.171 1.00 87.19 69 GLY A C 1
ATOM 556 O O . GLY A 1 69 ? 22.363 6.242 -31.068 1.00 87.19 69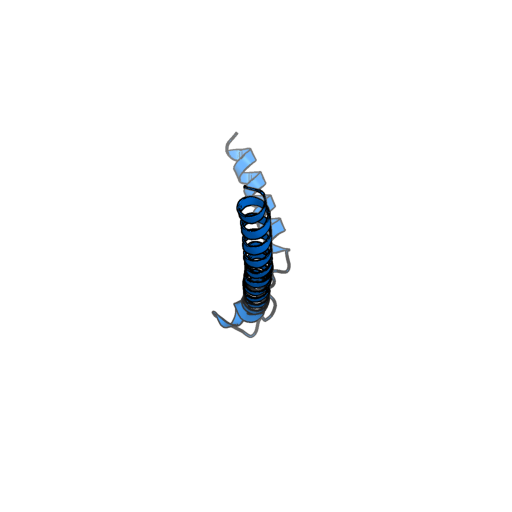 GLY A O 1
ATOM 557 N N . THR A 1 70 ? 21.041 7.263 -29.579 1.00 85.44 70 THR A N 1
ATOM 558 C CA . THR A 1 70 ? 21.468 8.617 -29.958 1.00 85.44 70 THR A CA 1
ATOM 559 C C . THR A 1 70 ? 22.878 8.922 -29.475 1.00 85.44 70 THR A C 1
ATOM 561 O O . THR A 1 70 ? 23.660 9.458 -30.249 1.00 85.44 70 THR A O 1
ATOM 564 N N . ILE A 1 71 ? 23.244 8.547 -28.246 1.00 81.81 71 ILE A N 1
ATOM 565 C CA . ILE A 1 71 ? 24.593 8.786 -27.708 1.00 81.81 71 ILE A CA 1
ATOM 566 C C . ILE A 1 71 ? 25.646 7.970 -28.467 1.00 81.81 71 ILE A C 1
ATOM 568 O O . ILE A 1 71 ? 26.688 8.513 -28.819 1.00 81.81 71 ILE A O 1
ATOM 572 N N . THR A 1 72 ? 25.381 6.692 -28.753 1.00 74.38 72 THR A N 1
ATOM 573 C CA . THR A 1 72 ? 26.330 5.834 -29.493 1.00 74.38 72 THR A CA 1
ATOM 574 C C . THR A 1 72 ? 26.372 6.125 -30.993 1.00 74.38 72 THR A C 1
ATOM 576 O O . THR A 1 72 ? 27.386 5.859 -31.625 1.00 74.38 72 THR A O 1
ATOM 579 N N . GLY A 1 73 ? 25.310 6.691 -31.576 1.00 62.97 73 GLY A N 1
ATOM 580 C CA . GLY A 1 73 ? 25.290 7.136 -32.975 1.00 62.97 73 GLY A CA 1
ATOM 581 C C . GLY A 1 73 ? 25.920 8.515 -33.227 1.00 62.97 73 GLY A C 1
ATOM 582 O O . GLY A 1 73 ? 26.054 8.908 -34.384 1.00 62.97 73 GLY A O 1
ATOM 583 N N . LEU A 1 74 ? 26.275 9.259 -32.171 1.00 56.81 74 LEU A N 1
ATOM 584 C CA . LEU A 1 74 ? 26.913 10.586 -32.225 1.00 56.81 74 LEU A CA 1
ATOM 585 C C . LEU A 1 74 ? 28.430 10.560 -31.937 1.00 56.81 74 LEU A C 1
ATOM 587 O O . LEU A 1 74 ? 29.059 11.618 -31.975 1.00 56.81 74 LEU A O 1
ATOM 591 N N . SER A 1 75 ? 29.007 9.384 -31.663 1.00 47.62 75 SER A N 1
ATOM 592 C CA . SER A 1 75 ? 30.452 9.134 -31.505 1.00 47.62 75 SER A CA 1
ATOM 593 C C . SER A 1 75 ? 31.020 8.378 -32.697 1.00 47.62 75 SER A C 1
ATOM 595 O O . SER A 1 75 ? 32.100 8.775 -33.184 1.00 47.62 75 SER A O 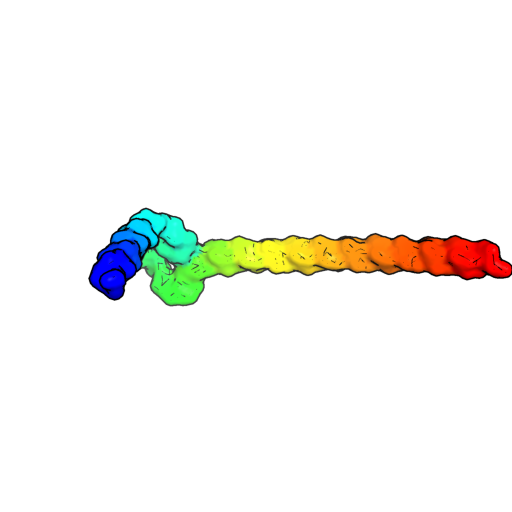1
#

Solvent-accessible surface area (backbone atoms only — not comparable to full-atom values): 4378 Å² total; per-residue (Å²): 113,70,69,61,54,53,51,51,54,50,51,52,54,57,53,60,69,70,53,86,50,73,47,69,79,48,94,87,50,75,67,79,70,29,42,47,61,51,50,52,53,51,51,54,50,50,52,51,53,51,54,50,50,54,51,52,52,52,52,52,51,53,50,50,52,51,52,51,50,52,60,64,72,73,111

InterPro domains:
  IPR001901 Protein translocase complex, SecE/Sec61-gamma subunit [PF00584] (36-68)
  IPR038379 SecE superfamily [G3DSA:1.20.5.1030] (1-69)

Organism: NCBI:txid1679444

pLDDT: mean 84.46, std 12.01, range [47.62, 97.81]